Protein AF-A0A838RUN3-F1 (afdb_monomer_lite)

Foldseek 3Di:
DVVVVVVVVVVVVVVVCVVVPPPPPPCWDWLDWDDPPPQKIWTKTFNVNDDDPDDGDIDIDIDHD

Secondary structure (DSSP, 8-state):
-HHHHHHHHHHHHHHHHHHHH-------EEEEEEEEETTEEEEEEESSSS--SSS---EEEEE--

Sequence (65 aa):
MKKLAIGFTLMGVVVLAIACGSKGASNEKVIKSASAGNNLTVSLATSDGVFKHGNTEFTLSFTDS

pLDDT: mean 78.47, std 15.35, range [50.66, 95.69]

Structure (mmCIF, N/CA/C/O backbone):
data_AF-A0A838RUN3-F1
#
_entry.id   AF-A0A838RUN3-F1
#
loop_
_atom_site.group_PDB
_atom_site.id
_atom_site.type_symbol
_atom_site.label_atom_id
_atom_site.label_alt_id
_atom_site.label_comp_id
_atom_site.label_asym_id
_atom_site.label_entity_id
_atom_site.label_seq_id
_atom_site.pdbx_PDB_ins_code
_atom_site.Cartn_x
_atom_site.Cartn_y
_atom_site.Cartn_z
_atom_site.occupancy
_atom_site.B_iso_or_equiv
_atom_site.auth_seq_id
_atom_site.auth_comp_id
_atom_site.auth_asym_id
_atom_site.auth_atom_id
_atom_site.pdbx_PDB_model_num
ATOM 1 N N . MET A 1 1 ? -2.821 38.928 -31.969 1.00 50.66 1 MET A N 1
ATOM 2 C CA . MET A 1 1 ? -3.084 37.467 -31.965 1.00 50.66 1 MET A CA 1
ATOM 3 C C . MET A 1 1 ? -1.928 36.656 -31.368 1.00 50.66 1 MET A C 1
ATOM 5 O O . MET A 1 1 ? -2.169 35.879 -30.460 1.00 50.66 1 MET A O 1
ATOM 9 N N . LYS A 1 2 ? -0.667 36.889 -31.772 1.00 54.53 2 LYS A N 1
ATOM 10 C CA . LYS A 1 2 ? 0.526 36.164 -31.265 1.00 54.53 2 LYS A CA 1
ATOM 11 C C . LYS A 1 2 ? 0.749 36.248 -29.739 1.00 54.53 2 LYS A C 1
ATOM 13 O O . LYS A 1 2 ? 1.161 35.275 -29.126 1.00 54.53 2 LYS A O 1
ATOM 18 N N . LYS A 1 3 ? 0.424 37.392 -29.118 1.00 56.16 3 LYS A N 1
ATOM 19 C CA . LYS A 1 3 ? 0.567 37.611 -27.663 1.00 56.16 3 LYS A CA 1
ATOM 20 C C . LYS A 1 3 ? -0.464 36.841 -26.821 1.00 56.16 3 LYS A C 1
ATOM 22 O O . LYS A 1 3 ? -0.183 36.513 -25.679 1.00 56.16 3 LYS A O 1
ATOM 27 N N . LEU A 1 4 ? -1.629 36.531 -27.400 1.00 61.12 4 LEU A N 1
ATOM 28 C CA . LEU A 1 4 ? -2.688 35.764 -26.732 1.00 61.12 4 LEU A CA 1
ATOM 29 C C . LEU A 1 4 ? -2.409 34.256 -26.783 1.00 61.12 4 LEU A C 1
ATOM 31 O O . LEU A 1 4 ? -2.714 33.546 -25.833 1.00 61.12 4 LEU A O 1
ATOM 35 N N . ALA A 1 5 ? -1.757 33.788 -27.853 1.00 61.50 5 ALA A N 1
ATOM 36 C CA . ALA A 1 5 ? -1.347 32.393 -27.992 1.00 61.50 5 ALA A CA 1
ATOM 37 C C . ALA A 1 5 ? -0.318 31.977 -26.923 1.00 61.50 5 ALA A C 1
ATOM 39 O O . ALA A 1 5 ? -0.433 30.903 -26.350 1.00 61.50 5 ALA A O 1
ATOM 40 N N . ILE A 1 6 ? 0.639 32.853 -26.592 1.00 62.38 6 ILE A N 1
ATOM 41 C CA . ILE A 1 6 ? 1.668 32.579 -25.573 1.00 62.38 6 ILE A CA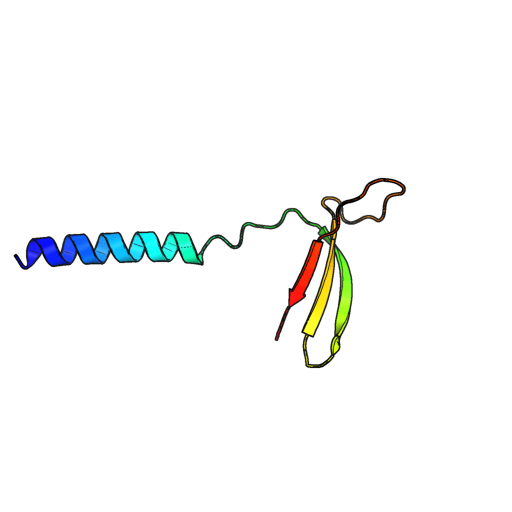 1
ATOM 42 C C . ILE A 1 6 ? 1.060 32.447 -24.167 1.00 62.38 6 ILE A C 1
ATOM 44 O O . ILE A 1 6 ? 1.453 31.558 -23.414 1.00 62.38 6 ILE A O 1
ATOM 48 N N . GLY A 1 7 ? 0.074 33.286 -23.828 1.00 61.56 7 GLY A N 1
ATOM 49 C CA . GLY A 1 7 ? -0.624 33.201 -22.540 1.00 61.56 7 GLY A CA 1
ATOM 50 C C . GLY A 1 7 ? -1.425 31.906 -22.384 1.00 61.56 7 GLY A C 1
ATOM 51 O O . GLY A 1 7 ? -1.392 31.286 -21.323 1.00 61.56 7 GLY A O 1
ATOM 52 N N . PHE A 1 8 ? -2.084 31.454 -23.456 1.00 62.78 8 PHE A N 1
ATOM 53 C CA . PHE A 1 8 ? -2.847 30.202 -23.453 1.00 62.78 8 PHE A CA 1
ATOM 54 C C . PHE A 1 8 ? -1.952 28.962 -23.332 1.00 62.78 8 PHE A C 1
ATOM 56 O O . PHE A 1 8 ? -2.282 28.043 -22.582 1.00 62.78 8 PHE A O 1
ATOM 63 N N . THR A 1 9 ? -0.798 28.948 -24.004 1.00 66.50 9 THR A N 1
ATOM 64 C CA . THR A 1 9 ? 0.160 27.836 -23.909 1.00 66.50 9 THR A CA 1
ATOM 65 C C . THR A 1 9 ? 0.749 27.708 -22.505 1.00 66.50 9 THR A C 1
ATOM 67 O O . THR A 1 9 ? 0.862 26.598 -21.989 1.00 66.50 9 THR A O 1
ATOM 70 N N . LEU A 1 10 ? 1.086 28.827 -21.854 1.00 63.12 10 LEU A N 1
ATOM 71 C CA . LEU A 1 10 ? 1.677 28.801 -20.515 1.00 63.12 10 LEU A CA 1
ATOM 72 C C . LEU A 1 10 ? 0.672 28.328 -19.450 1.00 63.12 10 LEU A C 1
ATOM 74 O O . LEU A 1 10 ? 1.035 27.553 -18.569 1.00 63.12 10 LEU A O 1
ATOM 78 N N . MET A 1 11 ? -0.600 28.726 -19.572 1.00 65.06 11 MET A N 1
ATOM 79 C CA . MET A 1 11 ? -1.672 28.256 -18.687 1.00 65.06 11 MET A CA 1
ATOM 80 C C . MET A 1 11 ? -1.929 26.748 -18.848 1.00 65.06 11 MET A C 1
ATOM 82 O O . MET A 1 11 ? -2.139 26.050 -17.860 1.00 65.06 11 MET A O 1
ATOM 86 N N . GLY A 1 12 ? -1.853 26.221 -20.076 1.00 64.56 12 GLY A N 1
ATOM 87 C CA . GLY A 1 12 ? -2.019 24.789 -20.339 1.00 64.56 12 GLY A CA 1
ATOM 88 C C . GLY A 1 12 ? -0.962 23.920 -19.650 1.00 64.56 12 GLY A C 1
ATOM 89 O O . GLY A 1 12 ? -1.301 22.914 -19.032 1.00 64.56 12 GLY A O 1
ATOM 90 N N . VAL A 1 13 ? 0.311 24.329 -19.680 1.00 63.91 13 VAL A N 1
ATOM 91 C CA . VAL A 1 13 ? 1.416 23.563 -19.067 1.00 63.91 13 VAL A CA 1
ATOM 92 C C . VAL A 1 13 ? 1.272 23.459 -17.544 1.00 63.91 13 VAL A C 1
ATOM 94 O O . VAL A 1 13 ? 1.573 22.414 -16.971 1.00 63.91 13 VAL A O 1
ATOM 97 N N . VAL A 1 14 ? 0.752 24.500 -16.887 1.00 65.50 14 VAL A N 1
ATOM 98 C CA . VAL A 1 14 ? 0.510 24.486 -15.435 1.00 65.50 14 VAL A CA 1
ATOM 99 C C . VAL A 1 14 ? -0.569 23.466 -15.065 1.00 65.50 14 VAL A C 1
ATOM 101 O O . VAL A 1 14 ? -0.387 22.708 -14.116 1.00 65.50 14 VAL A O 1
ATOM 104 N N . VAL A 1 15 ? -1.654 23.371 -15.838 1.00 64.06 15 VAL A N 1
ATOM 105 C CA . VAL A 1 15 ? -2.733 22.400 -15.575 1.00 64.06 15 VAL A CA 1
ATOM 106 C C . VAL A 1 15 ? -2.252 20.955 -15.768 1.00 64.06 15 VAL A C 1
ATOM 108 O O . VAL A 1 15 ? -2.597 20.083 -14.970 1.00 64.06 15 VAL A O 1
ATOM 111 N N . LEU A 1 16 ? -1.396 20.700 -16.766 1.00 61.62 16 LEU A N 1
ATOM 112 C CA . LEU A 1 16 ? -0.795 19.375 -16.975 1.00 61.62 16 LEU A CA 1
ATOM 113 C C . LEU A 1 16 ? 0.191 18.988 -15.858 1.00 61.62 16 LEU A C 1
ATOM 115 O O . LEU A 1 16 ? 0.263 17.816 -15.489 1.00 61.62 16 LEU A O 1
ATOM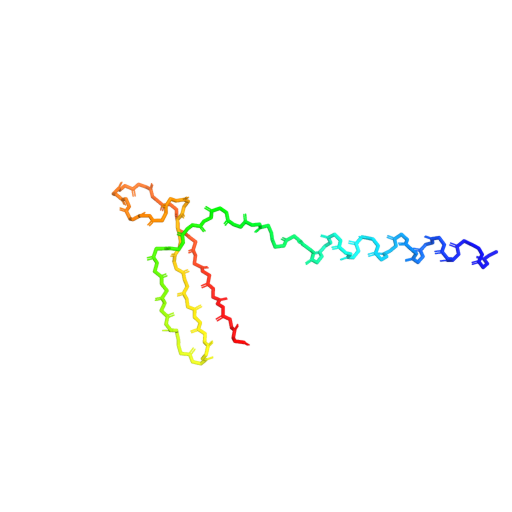 119 N N . ALA A 1 17 ? 0.921 19.952 -15.291 1.00 62.28 17 ALA A N 1
ATOM 120 C CA . ALA A 1 17 ? 1.849 19.693 -14.190 1.00 62.28 17 ALA A CA 1
ATOM 121 C C . ALA A 1 17 ? 1.122 19.271 -12.898 1.00 62.28 17 ALA A C 1
ATOM 123 O O . ALA A 1 17 ? 1.591 18.380 -12.190 1.00 62.28 17 ALA A O 1
ATOM 124 N N . ILE A 1 18 ? -0.049 19.854 -12.615 1.00 62.25 18 ILE A N 1
ATOM 125 C CA . ILE A 1 18 ? -0.853 19.512 -11.428 1.00 62.25 18 ILE A CA 1
ATOM 126 C C . ILE A 1 18 ? -1.492 18.120 -11.583 1.00 62.25 18 ILE A C 1
ATOM 128 O O . ILE A 1 18 ? -1.581 17.372 -10.613 1.00 62.25 18 ILE A O 1
ATOM 132 N N . ALA A 1 19 ? -1.883 17.740 -12.804 1.00 62.53 19 ALA A N 1
ATOM 133 C CA . ALA A 1 19 ? -2.506 16.443 -13.078 1.00 62.53 19 ALA A CA 1
ATOM 134 C C . ALA A 1 19 ? -1.526 15.254 -13.018 1.00 62.53 19 ALA A C 1
ATOM 136 O O . ALA A 1 19 ? -1.944 14.134 -12.739 1.00 62.53 19 ALA A O 1
ATOM 137 N N . CYS A 1 20 ? -0.232 15.478 -13.266 1.00 63.47 20 CYS A N 1
ATOM 138 C CA . CYS A 1 20 ? 0.787 14.420 -13.249 1.00 63.47 20 CYS A CA 1
ATOM 139 C C . CYS A 1 20 ? 1.522 14.302 -11.893 1.00 63.47 20 CYS A C 1
ATOM 141 O O . CYS A 1 20 ? 2.17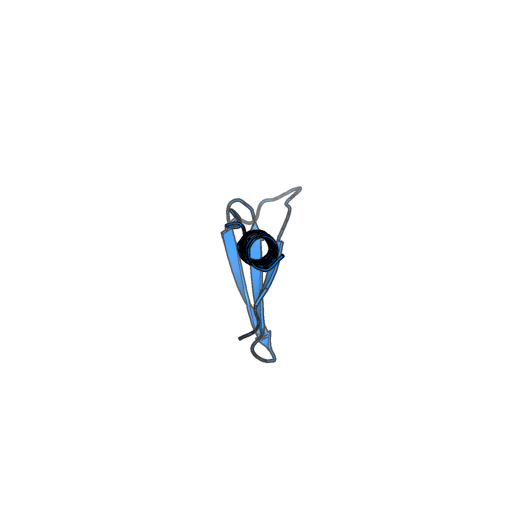5 13.297 -11.619 1.00 63.47 20 CYS A O 1
ATOM 143 N N . GLY A 1 21 ? 1.423 15.322 -11.032 1.00 51.91 2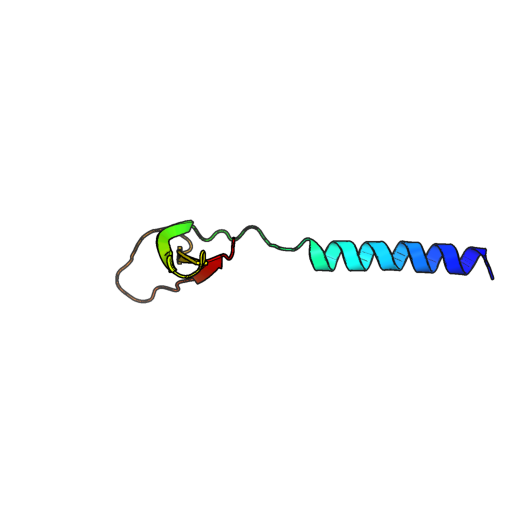1 GLY A N 1
ATOM 144 C CA . GLY A 1 21 ? 2.204 15.424 -9.792 1.00 51.91 21 GLY A CA 1
ATOM 145 C C . GLY A 1 21 ? 1.545 14.857 -8.532 1.00 51.91 21 GLY A C 1
ATOM 146 O O . GLY A 1 21 ? 2.208 14.731 -7.506 1.00 51.91 21 GLY A O 1
ATOM 147 N N . SER A 1 22 ? 0.263 14.495 -8.569 1.00 53.50 22 SER A N 1
ATOM 148 C CA . SER A 1 22 ? -0.481 14.029 -7.394 1.00 53.50 22 SER A CA 1
ATOM 149 C C . SER A 1 22 ? -0.408 12.513 -7.203 1.00 53.50 22 SER A C 1
ATOM 151 O O . SER A 1 22 ? -1.410 11.853 -6.937 1.00 53.50 22 SER A O 1
ATOM 153 N N . LYS A 1 23 ? 0.797 11.935 -7.226 1.00 58.22 23 LYS A N 1
ATOM 154 C CA . LYS A 1 23 ? 1.017 10.726 -6.419 1.00 58.22 23 LYS A CA 1
ATOM 155 C C . LYS A 1 23 ? 1.085 11.199 -4.971 1.00 58.22 23 LYS A C 1
ATOM 157 O O . LYS A 1 23 ? 2.164 11.446 -4.441 1.00 58.22 23 LYS A O 1
ATOM 162 N N . GLY A 1 24 ? -0.089 11.468 -4.393 1.00 56.00 24 GLY A N 1
ATOM 163 C CA . GLY A 1 24 ? -0.218 11.856 -2.996 1.00 56.00 24 GLY A CA 1
ATOM 164 C C . GLY A 1 24 ? 0.576 10.870 -2.153 1.00 56.00 24 GLY A C 1
ATOM 165 O O . GLY A 1 24 ? 0.495 9.666 -2.392 1.00 56.00 24 GLY A O 1
ATOM 166 N N . ALA A 1 25 ? 1.389 11.379 -1.229 1.00 57.84 25 ALA A N 1
ATOM 167 C CA . ALA A 1 25 ? 2.095 10.533 -0.284 1.00 57.84 25 ALA A CA 1
ATOM 168 C C . ALA A 1 25 ? 1.043 9.694 0.453 1.00 57.84 25 ALA A C 1
ATOM 170 O O . ALA A 1 25 ? 0.297 10.212 1.286 1.00 57.84 25 ALA A O 1
ATOM 171 N N . SER A 1 26 ? 0.925 8.420 0.084 1.00 65.81 26 SER A N 1
ATOM 172 C CA . SER A 1 26 ? 0.063 7.482 0.779 1.00 65.81 26 SER A CA 1
ATOM 173 C C . SER A 1 26 ? 0.603 7.389 2.202 1.00 65.81 26 SER A C 1
ATOM 175 O O . SER A 1 26 ? 1.720 6.918 2.406 1.00 65.81 26 SER A O 1
ATOM 177 N N . ASN A 1 27 ? -0.175 7.830 3.195 1.00 72.56 27 ASN A N 1
ATOM 178 C CA . ASN A 1 27 ? 0.135 7.609 4.617 1.00 72.56 27 ASN A CA 1
ATOM 179 C C . ASN A 1 27 ? 0.033 6.118 5.007 1.00 72.56 27 ASN A C 1
ATOM 181 O O . ASN A 1 27 ? 0.085 5.765 6.180 1.00 72.56 27 ASN A O 1
ATOM 185 N N . GLU A 1 28 ? -0.144 5.242 4.025 1.00 84.38 28 GLU A N 1
ATOM 186 C CA . GLU A 1 28 ? -0.215 3.805 4.179 1.00 84.38 28 GLU A CA 1
ATOM 187 C C . GLU A 1 28 ? 1.187 3.246 4.380 1.00 84.38 28 GLU A C 1
ATOM 189 O O . GLU A 1 28 ? 2.143 3.539 3.657 1.00 84.38 28 GLU A O 1
ATOM 194 N N . LYS A 1 29 ? 1.301 2.410 5.395 1.00 92.00 29 LYS A N 1
ATOM 195 C CA . LYS A 1 29 ? 2.533 1.804 5.842 1.00 92.00 29 LYS A CA 1
ATOM 196 C C . LYS A 1 29 ? 2.523 0.342 5.417 1.00 92.00 29 LYS A C 1
ATOM 198 O O . LYS A 1 29 ? 1.612 -0.417 5.750 1.00 92.00 29 LYS A O 1
ATOM 203 N N . VAL A 1 30 ? 3.541 -0.047 4.655 1.00 93.56 30 VAL A N 1
ATOM 204 C CA . VAL A 1 30 ? 3.666 -1.409 4.129 1.00 93.56 30 VAL A CA 1
ATOM 205 C C . VAL A 1 30 ? 3.829 -2.393 5.284 1.00 93.56 30 VAL A C 1
ATOM 207 O O . VAL A 1 30 ? 4.748 -2.271 6.093 1.00 93.56 30 VAL A O 1
ATOM 210 N N . ILE A 1 31 ? 2.941 -3.381 5.330 1.00 94.31 31 ILE A N 1
ATOM 211 C CA . ILE A 1 31 ? 3.016 -4.524 6.238 1.00 94.31 31 ILE A CA 1
ATOM 212 C C . ILE A 1 31 ? 3.906 -5.602 5.629 1.00 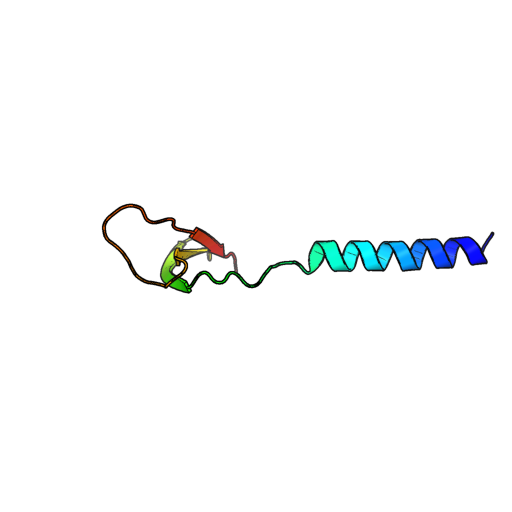94.31 31 ILE A C 1
ATOM 214 O O . ILE A 1 31 ? 4.729 -6.210 6.315 1.00 94.31 31 ILE A O 1
ATOM 218 N N . LYS A 1 32 ? 3.719 -5.875 4.333 1.00 93.88 32 LYS A N 1
ATOM 219 C CA . LYS A 1 32 ? 4.464 -6.916 3.630 1.00 93.88 32 LYS A CA 1
ATOM 220 C C . LYS A 1 32 ? 4.548 -6.642 2.137 1.00 93.88 32 LYS A C 1
ATOM 222 O O . LYS A 1 32 ? 3.581 -6.180 1.542 1.00 93.88 32 LYS A O 1
ATOM 227 N N . SER A 1 33 ? 5.672 -7.028 1.544 1.00 94.56 33 SER A N 1
ATOM 228 C CA . SER A 1 33 ? 5.863 -7.066 0.096 1.00 94.56 33 SER A CA 1
ATOM 229 C C . SER A 1 33 ? 6.325 -8.451 -0.342 1.00 94.56 33 SER A C 1
ATOM 231 O O . SER A 1 33 ? 7.019 -9.148 0.404 1.00 94.56 33 SER A O 1
ATOM 233 N N . ALA A 1 34 ? 5.928 -8.856 -1.543 1.00 95.69 34 ALA A N 1
ATOM 234 C CA . ALA A 1 34 ? 6.339 -10.110 -2.160 1.00 95.69 34 ALA A CA 1
ATOM 235 C C . ALA A 1 34 ? 6.383 -9.976 -3.688 1.00 95.69 34 ALA A C 1
ATOM 237 O O . ALA A 1 34 ? 5.651 -9.177 -4.273 1.00 95.69 34 ALA A O 1
ATOM 238 N N . SER A 1 35 ? 7.219 -10.785 -4.340 1.00 93.94 35 SER A N 1
ATOM 239 C CA . SER A 1 35 ? 7.217 -10.895 -5.799 1.00 93.94 35 SER A CA 1
ATOM 240 C C . SER A 1 35 ? 5.940 -11.589 -6.278 1.00 93.94 35 SER A C 1
ATOM 242 O O . SER A 1 35 ? 5.615 -12.668 -5.781 1.00 93.94 35 SER A O 1
ATOM 244 N N . ALA A 1 36 ? 5.274 -11.028 -7.283 1.00 91.50 36 ALA A N 1
ATOM 245 C CA . ALA A 1 36 ? 4.140 -11.643 -7.977 1.00 91.50 36 ALA A CA 1
ATOM 246 C C . ALA A 1 36 ? 4.527 -12.292 -9.321 1.00 91.50 36 ALA A C 1
ATOM 248 O O . ALA A 1 36 ? 3.658 -12.698 -10.087 1.00 91.50 36 ALA A O 1
ATOM 249 N N . GLY A 1 37 ? 5.830 -12.423 -9.594 1.00 90.31 37 GLY A N 1
ATOM 250 C CA . GLY A 1 37 ? 6.346 -12.909 -10.876 1.00 90.31 37 GLY A CA 1
ATOM 251 C C . GLY A 1 37 ? 6.364 -11.812 -11.942 1.00 90.31 37 GLY A C 1
ATOM 252 O O . GLY A 1 37 ? 5.859 -10.718 -11.720 1.00 90.31 37 GLY A O 1
ATOM 253 N N . ASN A 1 38 ? 6.994 -12.085 -13.088 1.00 91.56 38 ASN A N 1
ATOM 254 C CA . ASN A 1 38 ? 7.107 -11.142 -14.214 1.00 91.56 38 ASN A CA 1
ATOM 255 C C . ASN A 1 38 ? 7.607 -9.740 -13.819 1.00 91.56 38 ASN A C 1
ATOM 257 O O . ASN A 1 38 ? 7.164 -8.746 -14.376 1.00 91.56 38 ASN A O 1
ATOM 261 N N . ASN A 1 39 ? 8.523 -9.670 -12.847 1.00 91.38 39 ASN A N 1
ATOM 262 C CA . ASN A 1 39 ? 9.060 -8.424 -12.289 1.00 91.38 39 ASN A CA 1
ATOM 263 C C . ASN A 1 39 ? 8.016 -7.499 -11.623 1.00 91.38 39 ASN A C 1
ATOM 265 O O . ASN A 1 39 ? 8.301 -6.335 -11.347 1.00 91.38 39 ASN A O 1
ATOM 269 N N . LEU A 1 40 ? 6.838 -8.032 -11.283 1.00 93.44 40 LEU A N 1
ATOM 270 C CA . LEU A 1 40 ? 5.840 -7.347 -10.473 1.00 93.44 40 LEU A CA 1
ATOM 271 C C . LEU A 1 40 ? 6.092 -7.599 -8.986 1.00 93.44 40 LEU A C 1
ATOM 273 O O . LEU A 1 40 ? 6.315 -8.733 -8.548 1.00 93.44 40 LEU A O 1
ATOM 277 N N . THR A 1 41 ? 5.988 -6.542 -8.190 1.00 95.69 41 THR A N 1
ATOM 278 C CA . THR A 1 41 ? 5.997 -6.608 -6.726 1.00 95.69 41 THR A CA 1
ATOM 279 C C . THR A 1 41 ? 4.633 -6.215 -6.191 1.00 95.69 41 THR A C 1
ATOM 281 O O . THR A 1 41 ? 4.110 -5.154 -6.524 1.00 95.69 41 THR A O 1
ATOM 284 N N . VAL A 1 42 ? 4.072 -7.050 -5.322 1.00 94.69 42 VAL A N 1
ATOM 285 C CA . VAL A 1 42 ? 2.841 -6.746 -4.591 1.00 94.69 42 VAL A CA 1
ATOM 286 C C . VAL A 1 42 ? 3.201 -6.294 -3.194 1.00 94.69 42 VAL A C 1
ATOM 288 O O . VAL A 1 42 ? 3.969 -6.963 -2.503 1.00 94.69 42 VAL A O 1
ATOM 291 N N . SER A 1 43 ? 2.627 -5.174 -2.774 1.00 94.81 43 SER A N 1
ATOM 292 C CA . SER A 1 43 ? 2.741 -4.665 -1.412 1.00 94.81 43 SER A CA 1
ATOM 293 C C . SER A 1 43 ? 1.365 -4.543 -0.781 1.00 94.81 43 SER A C 1
ATOM 295 O O . SER A 1 43 ? 0.442 -4.006 -1.385 1.00 94.81 43 SER A O 1
ATOM 297 N N . LEU A 1 44 ? 1.255 -5.042 0.443 1.00 94.12 44 LEU A N 1
ATOM 298 C CA . LEU A 1 44 ? 0.098 -4.901 1.309 1.00 94.12 44 LEU A CA 1
ATOM 299 C C . LEU A 1 44 ? 0.410 -3.846 2.366 1.00 94.12 44 LEU A C 1
ATOM 301 O O . LEU A 1 44 ? 1.417 -3.964 3.072 1.00 94.12 44 LEU A O 1
ATOM 305 N N . ALA A 1 45 ? -0.459 -2.855 2.503 1.00 93.75 45 ALA A N 1
ATOM 306 C CA . ALA A 1 45 ? -0.308 -1.766 3.457 1.00 93.75 45 ALA A CA 1
ATOM 307 C C . ALA A 1 45 ? -1.605 -1.498 4.234 1.00 93.75 45 ALA A C 1
ATOM 309 O O . ALA A 1 45 ? -2.701 -1.793 3.758 1.00 93.75 45 ALA A O 1
ATOM 310 N N . THR A 1 46 ? -1.462 -0.921 5.426 1.00 93.19 46 THR A N 1
ATOM 311 C CA . THR A 1 46 ? -2.547 -0.323 6.228 1.00 93.19 46 THR A CA 1
ATOM 312 C C . THR A 1 46 ? -2.105 1.060 6.695 1.00 93.19 46 THR A C 1
ATOM 314 O O . THR A 1 46 ? -0.933 1.404 6.581 1.00 93.19 46 THR A O 1
ATOM 317 N N . SER A 1 47 ? -2.997 1.868 7.263 1.00 90.81 47 SER A N 1
ATOM 318 C CA . SER A 1 47 ? -2.646 3.205 7.776 1.00 90.81 47 SER A CA 1
ATOM 319 C C . SER A 1 47 ? -1.583 3.205 8.888 1.00 90.81 47 SER A C 1
ATOM 321 O O . SER A 1 47 ? -0.913 4.208 9.108 1.00 90.81 47 SER A O 1
ATOM 323 N N . ASP A 1 48 ? -1.405 2.086 9.587 1.00 89.50 48 ASP A N 1
ATOM 324 C CA . ASP A 1 48 ? -0.513 1.939 10.740 1.00 89.50 48 ASP A CA 1
ATOM 325 C C . ASP A 1 48 ? 0.575 0.865 10.569 1.00 89.50 48 ASP A C 1
ATOM 327 O O . ASP A 1 48 ? 1.516 0.808 11.363 1.00 89.50 48 ASP A O 1
ATOM 331 N N . GLY A 1 49 ? 0.496 0.042 9.522 1.00 90.12 49 GLY A N 1
ATOM 332 C CA . GLY A 1 49 ? 1.489 -0.981 9.199 1.00 90.12 49 GLY A CA 1
ATOM 333 C C . GLY A 1 49 ? 1.436 -2.221 10.085 1.00 90.12 49 GLY A C 1
ATOM 334 O O . GLY A 1 49 ? 2.451 -2.904 10.219 1.00 90.12 49 GLY A O 1
ATOM 335 N N . VAL A 1 50 ? 0.285 -2.528 10.688 1.00 90.31 50 VAL A N 1
ATOM 336 C CA . VAL A 1 50 ? 0.089 -3.738 11.500 1.00 90.31 50 VAL A CA 1
ATOM 337 C C . VAL A 1 50 ? -1.199 -4.472 11.130 1.00 90.31 50 VAL A C 1
ATOM 339 O O . VAL A 1 50 ? -2.196 -3.870 10.743 1.00 90.31 50 VAL A O 1
ATOM 342 N N . PHE A 1 51 ? -1.200 -5.798 11.296 1.00 88.00 51 PHE A N 1
ATOM 343 C CA . PHE A 1 51 ? -2.426 -6.587 11.208 1.00 88.00 51 PHE A CA 1
ATOM 344 C C . PHE A 1 51 ? -3.224 -6.466 12.503 1.00 88.00 51 PHE A C 1
ATOM 346 O O . PHE A 1 51 ? -2.736 -6.817 13.579 1.00 88.00 51 PHE A O 1
ATOM 353 N N . LYS A 1 52 ? -4.467 -6.000 12.391 1.00 85.94 52 LYS A N 1
ATOM 354 C CA . LYS A 1 52 ? -5.407 -5.888 13.506 1.00 85.94 52 LYS A CA 1
ATOM 355 C C . LYS A 1 52 ? -6.522 -6.914 13.375 1.00 85.94 52 LYS A C 1
ATOM 357 O O . LYS A 1 52 ? -6.877 -7.339 12.280 1.00 85.94 52 LYS A O 1
ATOM 362 N N . HIS A 1 53 ? -7.070 -7.312 14.516 1.00 85.38 53 HIS A N 1
ATOM 363 C CA . HIS A 1 53 ? -8.284 -8.115 14.548 1.00 85.38 53 HIS A CA 1
ATOM 364 C C . HIS A 1 53 ? -9.511 -7.206 14.395 1.00 85.38 53 HIS A C 1
ATOM 366 O O . HIS A 1 53 ? -9.536 -6.108 14.952 1.00 85.38 53 HIS A O 1
ATOM 372 N N . GLY A 1 54 ? -10.531 -7.669 13.673 1.00 83.81 54 GLY A N 1
ATOM 373 C CA . GLY A 1 54 ? -11.728 -6.881 13.372 1.00 83.81 54 GLY A CA 1
ATOM 374 C C . GLY A 1 54 ? -11.646 -6.153 12.029 1.00 83.81 54 GLY A C 1
ATOM 375 O O . GLY A 1 54 ? -10.927 -6.573 11.124 1.00 83.81 54 GLY A O 1
ATOM 376 N N . ASN A 1 55 ? -12.432 -5.086 11.877 1.00 84.88 55 ASN A N 1
ATOM 377 C CA . ASN A 1 55 ? -12.580 -4.405 10.593 1.00 84.88 55 ASN A CA 1
ATOM 378 C C . ASN A 1 55 ? -11.310 -3.607 10.249 1.00 84.88 55 ASN A C 1
ATOM 380 O O . ASN A 1 55 ? -10.965 -2.667 10.965 1.00 84.88 55 ASN A O 1
ATOM 384 N N . THR A 1 56 ? -10.611 -4.004 9.184 1.00 86.19 56 THR A N 1
ATOM 385 C CA . THR A 1 56 ? -9.358 -3.381 8.734 1.00 86.19 56 THR A CA 1
ATOM 386 C C . THR A 1 56 ? -9.411 -3.177 7.227 1.00 86.19 56 THR A C 1
ATOM 388 O O . THR A 1 56 ? -9.724 -4.107 6.486 1.00 86.19 56 THR A O 1
ATOM 391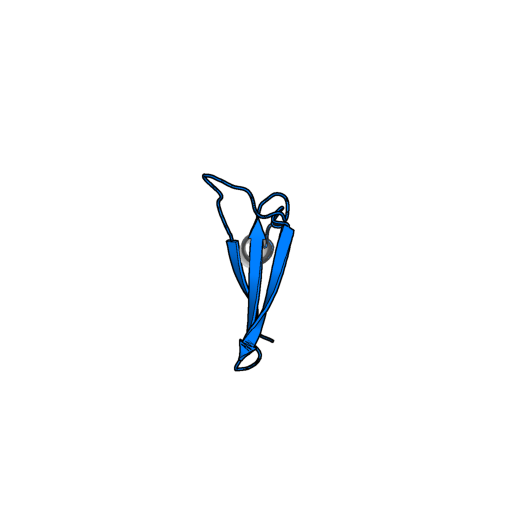 N N . GLU A 1 57 ? -9.089 -1.967 6.782 1.00 89.62 57 GLU A N 1
ATOM 392 C CA . GLU A 1 57 ? -8.926 -1.654 5.366 1.00 89.62 57 GLU A CA 1
ATOM 393 C C . GLU A 1 57 ? -7.479 -1.888 4.949 1.00 89.62 57 GLU A C 1
ATOM 395 O O . GLU A 1 57 ? -6.545 -1.502 5.655 1.00 89.62 57 GLU A O 1
ATOM 400 N N . PHE A 1 58 ? -7.305 -2.524 3.796 1.00 91.81 58 PHE A N 1
ATOM 401 C CA . PHE A 1 58 ? -6.005 -2.856 3.242 1.00 91.81 58 PHE A CA 1
ATOM 402 C C . PHE A 1 58 ? -5.851 -2.236 1.866 1.00 91.81 58 PHE A C 1
ATOM 404 O O . PHE A 1 58 ? -6.761 -2.321 1.040 1.00 91.81 58 PHE A O 1
ATOM 411 N N . THR A 1 59 ? -4.654 -1.730 1.598 1.00 93.31 59 THR A N 1
ATOM 412 C CA . THR A 1 59 ? -4.271 -1.279 0.265 1.00 93.31 59 THR A CA 1
ATOM 413 C C . THR A 1 59 ? -3.314 -2.281 -0.348 1.00 93.31 59 THR A C 1
ATOM 415 O O . THR A 1 59 ? -2.305 -2.659 0.254 1.00 93.31 59 THR A O 1
ATOM 418 N N . LEU A 1 60 ? -3.665 -2.731 -1.552 1.00 93.38 60 LEU A N 1
ATOM 419 C CA . LEU A 1 60 ? -2.841 -3.597 -2.380 1.00 93.38 60 LEU A CA 1
ATOM 420 C C . LEU A 1 60 ? -2.266 -2.780 -3.532 1.00 93.38 60 LEU A C 1
ATOM 422 O O . LEU A 1 60 ? -3.006 -2.298 -4.388 1.00 93.38 60 LEU A O 1
ATOM 426 N N . SER A 1 61 ? -0.942 -2.671 -3.561 1.00 92.88 61 SER A N 1
ATOM 427 C CA . SER A 1 61 ? -0.208 -1.963 -4.607 1.00 92.88 61 SER A CA 1
ATOM 428 C C . SER A 1 61 ? 0.592 -2.947 -5.444 1.00 92.88 61 SER A C 1
ATOM 430 O O . SER A 1 61 ? 1.318 -3.780 -4.900 1.00 92.88 61 SER A O 1
ATOM 432 N N . PHE A 1 62 ? 0.475 -2.820 -6.763 1.00 93.19 62 PHE A N 1
ATOM 433 C CA . PHE A 1 62 ? 1.240 -3.584 -7.741 1.00 93.19 62 PHE A CA 1
ATOM 434 C C . PHE A 1 62 ? 2.243 -2.640 -8.393 1.00 93.19 62 PHE A C 1
ATOM 436 O O . PHE A 1 62 ? 1.853 -1.685 -9.066 1.00 93.19 62 PHE A O 1
ATOM 443 N N . THR A 1 63 ? 3.525 -2.898 -8.169 1.00 92.69 63 THR A N 1
ATOM 444 C CA . THR A 1 63 ? 4.618 -2.128 -8.758 1.00 92.69 63 THR A CA 1
ATOM 445 C C . THR A 1 63 ? 5.269 -2.964 -9.843 1.00 92.69 63 THR A C 1
ATOM 447 O O . THR A 1 63 ? 5.760 -4.057 -9.562 1.00 92.69 63 THR A O 1
ATOM 450 N N . ASP A 1 64 ? 5.253 -2.438 -11.062 1.00 91.06 64 ASP A N 1
ATOM 451 C CA . ASP A 1 64 ? 6.038 -2.940 -12.187 1.00 91.06 64 ASP A CA 1
ATOM 452 C C . ASP A 1 64 ? 7.424 -2.286 -12.204 1.00 91.06 64 ASP A C 1
ATOM 454 O O . ASP A 1 64 ? 7.590 -1.190 -11.658 1.00 91.06 64 ASP A O 1
ATOM 458 N N . SER A 1 65 ? 8.406 -3.000 -12.758 1.00 69.81 65 SER A N 1
ATOM 459 C CA . SER A 1 65 ? 9.825 -2.602 -12.750 1.00 69.81 65 SER A CA 1
ATOM 460 C C . SER A 1 65 ? 10.148 -1.434 -13.672 1.00 69.81 65 SER A C 1
ATOM 462 O O . SER A 1 65 ? 9.606 -1.392 -14.796 1.00 69.81 65 SER A O 1
#

Radius of gyration: 20.06 Å; chains: 1; bounding box: 22×50×46 Å